Protein AF-A6J1V1-F1 (afdb_monomer_lite)

Organism: Rattus norvegicus (NCBI:txid10116)

Radius of gyration: 28.65 Å; chains: 1; bounding box: 70×50×62 Å

Foldseek 3Di:
DDDDDDDDDDDDDDDDDDDPDPPDDDDPPPPPDDPPPPDPPPQLPDQDQQDPVNQVVVCVVVVHDPPDPVSSVVVSVVVSVCSVCVVDDPPPPDDDPDPDDPPPD

Structure (mmCIF, N/CA/C/O backbone):
data_AF-A6J1V1-F1
#
_entry.id   AF-A6J1V1-F1
#
loop_
_atom_site.group_PDB
_atom_site.id
_atom_site.type_symbol
_atom_site.label_atom_id
_atom_site.label_alt_id
_atom_site.label_comp_id
_atom_site.label_asym_id
_atom_site.label_entity_id
_atom_site.label_seq_id
_atom_site.pdbx_PDB_ins_code
_atom_site.Cartn_x
_atom_site.Cartn_y
_atom_site.Cartn_z
_atom_site.occupancy
_atom_site.B_iso_or_equiv
_atom_site.auth_seq_id
_atom_site.auth_comp_id
_atom_site.auth_asym_id
_atom_site.auth_atom_id
_atom_site.pdbx_PDB_model_num
ATOM 1 N N . MET A 1 1 ? 52.177 -15.534 -28.157 1.00 45.44 1 MET A N 1
ATOM 2 C CA . MET A 1 1 ? 53.191 -15.728 -27.104 1.00 45.44 1 MET A CA 1
ATOM 3 C C . MET A 1 1 ? 52.916 -14.761 -25.964 1.00 45.44 1 MET A C 1
ATOM 5 O O . MET A 1 1 ? 53.372 -13.637 -26.055 1.00 45.44 1 MET A O 1
ATOM 9 N N . TRP A 1 2 ? 52.154 -15.157 -24.944 1.00 30.62 2 TRP A N 1
ATOM 10 C CA . TRP A 1 2 ? 52.135 -14.478 -23.641 1.00 30.62 2 TRP A CA 1
ATOM 11 C C . TRP A 1 2 ? 52.049 -15.565 -22.573 1.00 30.62 2 TRP A C 1
ATOM 13 O O . TRP A 1 2 ? 51.330 -16.552 -22.732 1.00 30.62 2 TRP A O 1
ATOM 23 N N . ALA A 1 3 ? 52.919 -15.426 -21.583 1.00 40.41 3 ALA A N 1
ATOM 24 C CA . ALA A 1 3 ? 53.436 -16.481 -20.740 1.00 40.41 3 ALA A CA 1
ATOM 25 C C . ALA A 1 3 ? 52.779 -16.494 -19.353 1.00 40.41 3 ALA A C 1
ATOM 27 O O . ALA A 1 3 ? 52.557 -15.451 -18.755 1.00 40.41 3 ALA A O 1
ATOM 28 N N . GLN A 1 4 ? 52.568 -17.722 -18.880 1.00 53.22 4 GLN A N 1
ATOM 29 C CA . GLN A 1 4 ? 52.827 -18.242 -17.536 1.00 53.22 4 GLN A CA 1
ATOM 30 C C . GLN A 1 4 ? 52.093 -17.677 -16.306 1.00 53.22 4 GLN A C 1
ATOM 32 O O . GLN A 1 4 ? 51.974 -16.489 -16.038 1.00 53.22 4 GLN A O 1
ATOM 37 N N . ALA A 1 5 ? 51.647 -18.658 -15.526 1.00 50.84 5 ALA A N 1
ATOM 38 C CA . ALA A 1 5 ? 50.909 -18.582 -14.286 1.00 50.84 5 ALA A CA 1
ATOM 39 C C . ALA A 1 5 ? 51.732 -18.066 -13.097 1.00 50.84 5 ALA A C 1
ATOM 41 O O . ALA A 1 5 ? 52.942 -18.268 -13.027 1.00 50.84 5 ALA A O 1
ATOM 42 N N . ALA A 1 6 ? 51.022 -17.586 -12.076 1.00 47.25 6 ALA A N 1
ATOM 43 C CA . ALA A 1 6 ? 51.498 -17.608 -10.700 1.00 47.25 6 ALA A CA 1
ATOM 44 C C . ALA A 1 6 ? 50.388 -18.151 -9.786 1.00 47.25 6 ALA A C 1
ATOM 46 O O . ALA A 1 6 ? 49.436 -17.458 -9.434 1.00 47.25 6 ALA A O 1
ATOM 47 N N . ARG A 1 7 ? 50.512 -19.433 -9.416 1.00 53.72 7 ARG A N 1
ATOM 48 C CA . ARG A 1 7 ? 49.846 -20.009 -8.242 1.00 53.72 7 ARG A CA 1
ATOM 49 C C . ARG A 1 7 ? 50.534 -19.431 -7.012 1.00 53.72 7 ARG A C 1
ATOM 51 O O . ARG A 1 7 ? 51.693 -19.749 -6.766 1.00 53.72 7 ARG A O 1
ATOM 58 N N . VAL A 1 8 ? 49.823 -18.631 -6.230 1.00 45.50 8 VAL A N 1
ATOM 59 C CA . VAL A 1 8 ? 50.287 -18.237 -4.898 1.00 45.50 8 VAL A CA 1
ATOM 60 C C . VAL A 1 8 ? 49.699 -19.220 -3.892 1.00 45.50 8 VAL A C 1
ATOM 62 O O . VAL A 1 8 ? 48.493 -19.265 -3.669 1.00 45.50 8 VAL A O 1
ATOM 65 N N . GLN A 1 9 ? 50.568 -20.057 -3.329 1.00 47.56 9 GLN A N 1
ATOM 66 C CA . GLN A 1 9 ? 50.261 -20.922 -2.196 1.00 47.56 9 GLN A CA 1
ATOM 67 C C . GLN A 1 9 ? 50.347 -20.089 -0.914 1.00 47.56 9 GLN A C 1
ATOM 69 O O . GLN A 1 9 ? 51.419 -19.593 -0.567 1.00 47.56 9 GLN A O 1
ATOM 74 N N . PHE A 1 10 ? 49.235 -19.947 -0.194 1.00 35.66 10 PHE A N 1
ATOM 75 C CA . PHE A 1 10 ? 49.252 -19.374 1.148 1.00 35.66 10 PHE A CA 1
ATOM 76 C C . PHE A 1 10 ? 49.715 -20.435 2.151 1.00 35.66 10 PHE A C 1
ATOM 78 O O . PHE A 1 10 ? 48.999 -21.384 2.465 1.00 35.66 10 PHE A O 1
ATOM 85 N N . ARG A 1 11 ? 50.941 -20.265 2.651 1.00 39.12 11 ARG A N 1
ATOM 86 C CA . ARG A 1 11 ? 51.447 -20.928 3.856 1.00 39.12 11 ARG A CA 1
ATOM 87 C C . ARG A 1 11 ? 50.912 -20.177 5.077 1.00 39.12 11 ARG A C 1
ATOM 89 O O . ARG A 1 11 ? 51.256 -19.017 5.278 1.00 39.12 11 ARG A O 1
ATOM 96 N N . ALA A 1 12 ? 50.100 -20.839 5.893 1.00 48.19 12 ALA A N 1
ATOM 97 C CA . ALA A 1 12 ? 49.746 -20.367 7.227 1.00 48.19 12 ALA A CA 1
ATOM 98 C C . ALA A 1 12 ? 50.862 -20.702 8.233 1.00 48.19 12 ALA A C 1
ATOM 100 O O . ALA A 1 12 ? 51.417 -21.803 8.168 1.00 48.19 12 ALA A O 1
ATOM 101 N N . PRO A 1 13 ? 51.133 -19.827 9.212 1.00 49.91 13 PRO A N 1
ATOM 102 C CA . PRO A 1 13 ? 51.613 -20.256 10.512 1.00 49.91 13 PRO A CA 1
ATOM 103 C C . PRO A 1 13 ? 50.500 -20.140 11.560 1.00 49.91 13 PRO A C 1
ATOM 105 O O . PRO A 1 13 ? 49.768 -19.153 11.638 1.00 49.91 13 PRO A O 1
ATOM 108 N N . LEU A 1 14 ? 50.390 -21.202 12.352 1.00 50.75 14 LEU A N 1
ATOM 109 C CA . LEU A 1 14 ? 49.575 -21.286 13.553 1.00 50.75 14 LEU A CA 1
ATOM 110 C C . LEU A 1 14 ? 50.162 -20.431 14.687 1.00 50.75 14 LEU A C 1
ATOM 112 O O . LEU A 1 14 ? 51.376 -20.341 14.846 1.00 50.75 14 LEU A O 1
ATOM 116 N N . ASP A 1 15 ? 49.230 -19.950 15.508 1.00 42.16 15 ASP A N 1
ATOM 117 C CA . ASP A 1 15 ? 49.339 -19.616 16.931 1.00 42.16 15 ASP A CA 1
ATOM 118 C C . ASP A 1 15 ? 50.029 -18.305 17.353 1.00 42.16 15 ASP A C 1
ATOM 120 O O . ASP A 1 15 ? 51.251 -18.178 17.349 1.00 42.16 15 ASP A O 1
ATOM 124 N N . ARG A 1 16 ? 49.214 -17.358 17.850 1.00 41.03 16 ARG A N 1
ATOM 125 C CA . ARG A 1 16 ? 49.381 -16.784 19.200 1.00 41.03 16 ARG A CA 1
ATOM 126 C C . ARG A 1 16 ? 48.140 -15.983 19.591 1.00 41.03 16 ARG A C 1
ATOM 128 O O . ARG A 1 16 ? 47.866 -14.913 19.050 1.00 41.03 16 ARG A O 1
ATOM 135 N N . GLY A 1 17 ? 47.389 -16.518 20.545 1.00 53.69 17 GLY A N 1
ATOM 136 C CA . GLY A 1 17 ? 46.136 -15.951 21.027 1.00 53.69 17 GLY A CA 1
ATOM 137 C C . GLY A 1 17 ? 46.227 -14.529 21.595 1.00 53.69 17 GLY A C 1
ATOM 138 O O . GLY A 1 17 ? 47.122 -14.195 22.369 1.00 53.69 17 GLY A O 1
ATOM 139 N N . ARG A 1 18 ? 45.203 -13.733 21.278 1.00 49.97 18 ARG A N 1
ATOM 140 C CA . ARG A 1 18 ? 44.618 -12.704 22.150 1.00 49.97 18 ARG A CA 1
ATOM 141 C C . ARG A 1 18 ? 43.108 -12.735 21.952 1.00 49.97 18 ARG A C 1
ATOM 143 O O . ARG A 1 18 ? 42.564 -12.080 21.074 1.00 49.97 18 ARG A O 1
ATOM 150 N N . SER A 1 19 ? 42.445 -13.545 22.768 1.00 55.00 19 SER A N 1
ATOM 151 C CA . SER A 1 19 ? 41.002 -13.458 22.954 1.00 55.00 19 SER A CA 1
ATOM 152 C C . SER A 1 19 ? 40.720 -12.257 23.853 1.00 55.00 19 SER A C 1
ATOM 154 O O . SER A 1 19 ? 41.282 -12.165 24.945 1.00 55.00 19 SER A O 1
ATOM 156 N N . PHE A 1 20 ? 39.853 -11.344 23.420 1.00 44.03 20 PHE A N 1
ATOM 157 C CA . PHE A 1 20 ? 39.249 -10.365 24.319 1.00 44.03 20 PHE A CA 1
ATOM 158 C C . PHE A 1 20 ? 38.374 -11.140 25.309 1.00 44.03 20 PHE A C 1
ATOM 160 O O . PHE A 1 20 ? 37.321 -11.664 24.954 1.00 44.03 20 PHE A O 1
ATOM 167 N N . ALA A 1 21 ? 38.855 -11.305 26.539 1.00 55.78 21 ALA A N 1
ATOM 168 C CA . ALA A 1 21 ? 38.109 -11.973 27.592 1.00 55.78 21 ALA A CA 1
ATOM 169 C C . ALA A 1 21 ? 36.954 -11.066 28.044 1.00 55.78 21 ALA A C 1
ATOM 171 O O . ALA A 1 21 ? 37.122 -10.221 28.921 1.00 55.78 21 ALA A O 1
ATOM 172 N N . SER A 1 22 ? 35.774 -11.245 27.448 1.00 52.12 22 SER A N 1
ATOM 173 C CA . SER A 1 22 ? 34.526 -10.798 28.061 1.00 52.12 22 SER A CA 1
ATOM 174 C C . SER A 1 22 ? 34.262 -11.690 29.273 1.00 52.12 22 SER A C 1
ATOM 176 O O . SER A 1 22 ? 33.968 -12.878 29.133 1.00 52.12 22 SER A O 1
ATOM 178 N N . LYS A 1 23 ? 34.430 -11.143 30.481 1.00 58.06 23 LYS A N 1
ATOM 179 C CA . LYS A 1 23 ? 34.011 -11.796 31.727 1.00 58.06 23 LYS A CA 1
ATOM 180 C C . LYS A 1 23 ? 32.485 -11.747 31.822 1.00 58.06 23 LYS A C 1
ATOM 182 O O . LYS A 1 23 ? 31.931 -10.950 32.568 1.00 58.06 23 LYS A O 1
ATOM 187 N N . VAL A 1 24 ? 31.812 -12.623 31.090 1.00 50.00 24 VAL A N 1
ATOM 188 C CA . VAL A 1 24 ? 30.433 -13.012 31.393 1.00 50.00 24 VAL A CA 1
ATOM 189 C C . VAL A 1 24 ? 30.480 -14.503 31.691 1.00 50.00 24 VAL A C 1
ATOM 191 O O . VAL A 1 24 ? 30.683 -15.325 30.801 1.00 50.00 24 VAL A O 1
ATOM 194 N N . GLY A 1 25 ? 30.407 -14.843 32.979 1.00 50.84 25 GLY A N 1
ATOM 195 C CA . GLY A 1 25 ? 30.352 -16.233 33.424 1.00 50.84 25 GLY A CA 1
ATOM 196 C C . GLY A 1 25 ? 29.103 -16.934 32.873 1.00 50.84 25 GLY A C 1
ATOM 197 O O . GLY A 1 25 ? 28.080 -16.280 32.655 1.00 50.84 25 GLY A O 1
ATOM 198 N N . PRO A 1 26 ? 29.145 -18.254 32.633 1.00 57.34 26 PRO A 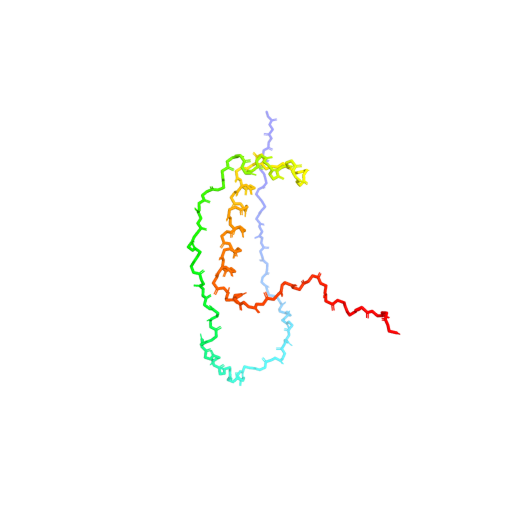N 1
ATOM 199 C CA . PRO A 1 26 ? 27.977 -18.966 32.158 1.00 57.34 26 PRO A CA 1
ATOM 200 C C . PRO A 1 26 ? 27.003 -19.194 33.321 1.00 57.34 26 PRO A C 1
ATOM 202 O O . PRO A 1 26 ? 27.413 -19.475 34.444 1.00 57.34 26 PRO A O 1
ATOM 205 N N . ARG A 1 27 ? 25.707 -19.165 32.993 1.00 49.56 27 ARG A N 1
ATOM 206 C CA . ARG A 1 27 ? 24.550 -19.558 33.822 1.00 49.56 27 ARG A CA 1
ATOM 207 C C . ARG A 1 27 ? 24.055 -18.547 34.862 1.00 49.56 27 ARG A C 1
ATOM 209 O O . ARG A 1 27 ? 23.991 -18.831 36.052 1.00 49.56 27 ARG A O 1
ATOM 216 N N . GLY A 1 28 ? 23.456 -17.471 34.363 1.00 44.16 28 GLY A N 1
ATOM 217 C CA . GLY A 1 28 ? 22.100 -17.150 34.810 1.00 44.16 28 GLY A CA 1
ATOM 218 C C . GLY A 1 28 ? 21.133 -18.062 34.055 1.00 44.16 28 GLY A C 1
ATOM 219 O O . GLY A 1 28 ? 21.242 -18.182 32.835 1.00 44.16 28 GLY A O 1
ATOM 220 N N . LYS A 1 29 ? 20.237 -18.769 34.750 1.00 47.25 29 LYS A N 1
ATOM 221 C CA . LYS A 1 29 ? 19.160 -19.505 34.083 1.00 47.25 29 LYS A CA 1
ATOM 222 C C . LYS A 1 29 ? 18.309 -18.482 33.333 1.00 47.25 29 LYS A C 1
ATOM 224 O O . LYS A 1 29 ? 17.533 -17.766 33.956 1.00 47.25 29 LYS A O 1
ATOM 229 N N . VAL A 1 30 ? 18.466 -18.410 32.013 1.00 48.91 30 VAL A N 1
ATOM 230 C CA . VAL A 1 30 ? 17.419 -17.862 31.158 1.00 48.91 30 VAL A CA 1
ATOM 231 C C . VAL A 1 30 ? 16.230 -18.789 31.351 1.00 48.91 30 VAL A C 1
ATOM 233 O O . VAL A 1 30 ? 16.204 -19.915 30.858 1.00 48.91 30 VAL A O 1
ATOM 236 N N . GLN A 1 31 ? 15.299 -18.362 32.201 1.00 50.19 31 GLN A N 1
ATOM 237 C CA . GLN A 1 31 ? 13.945 -18.879 32.155 1.00 50.19 31 GLN A CA 1
ATOM 238 C C . GLN A 1 31 ? 13.522 -18.674 30.708 1.00 50.19 31 GLN A C 1
ATOM 240 O O . GLN A 1 31 ? 13.562 -17.547 30.214 1.00 50.19 31 GLN A O 1
ATOM 245 N N . ALA A 1 32 ? 13.277 -19.779 30.006 1.00 45.75 32 ALA A N 1
ATOM 246 C CA . ALA A 1 32 ? 12.679 -19.729 28.691 1.00 45.75 32 ALA A CA 1
ATOM 247 C C . ALA A 1 32 ? 11.428 -18.870 28.852 1.00 45.75 32 ALA A C 1
ATOM 249 O O . ALA A 1 32 ? 10.517 -19.253 29.582 1.00 45.75 32 ALA A O 1
ATOM 250 N N . ALA A 1 33 ? 11.453 -17.667 28.278 1.00 44.28 33 ALA A N 1
ATOM 251 C CA . ALA A 1 33 ? 10.260 -16.859 28.179 1.00 44.28 33 ALA A CA 1
ATOM 252 C C . ALA A 1 33 ? 9.228 -17.750 27.492 1.00 44.28 33 ALA A C 1
ATOM 254 O O . ALA A 1 33 ? 9.503 -18.286 26.413 1.00 44.28 33 ALA A O 1
ATOM 255 N N . ASP A 1 34 ? 8.107 -17.983 28.171 1.00 43.91 34 ASP A N 1
ATOM 256 C CA . ASP A 1 34 ? 6.975 -18.698 27.608 1.00 43.91 34 ASP A CA 1
ATOM 257 C C . ASP A 1 34 ? 6.742 -18.185 26.179 1.00 43.91 34 ASP A C 1
ATOM 259 O O . ASP A 1 34 ? 6.589 -16.975 25.989 1.00 43.91 34 ASP A O 1
ATOM 263 N N . PRO A 1 35 ? 6.688 -19.051 25.153 1.00 48.34 35 PRO A N 1
ATOM 264 C CA . PRO A 1 35 ? 6.518 -18.622 23.765 1.00 48.34 35 PRO A CA 1
ATOM 265 C C . PRO A 1 35 ? 5.102 -18.079 23.482 1.00 48.34 35 PRO A C 1
ATOM 267 O O . PRO A 1 35 ? 4.674 -18.020 22.334 1.00 48.34 35 PRO A O 1
ATOM 270 N N . LYS A 1 36 ? 4.344 -17.696 24.516 1.00 42.25 36 LYS A N 1
ATOM 271 C CA . LYS A 1 36 ? 2.925 -17.341 24.429 1.00 42.25 36 LYS A CA 1
ATOM 272 C C . LYS A 1 36 ? 2.645 -15.909 23.981 1.00 42.25 36 LYS A C 1
ATOM 274 O O . LYS A 1 36 ? 1.486 -15.596 23.748 1.00 42.25 36 LYS A O 1
ATOM 279 N N . THR A 1 37 ? 3.663 -15.081 23.755 1.00 48.84 37 THR A N 1
ATOM 280 C CA . THR A 1 37 ? 3.481 -13.793 23.066 1.00 48.84 37 THR A CA 1
ATOM 281 C C . THR A 1 37 ? 4.015 -13.884 21.643 1.00 48.84 37 THR A C 1
ATOM 283 O O . THR A 1 3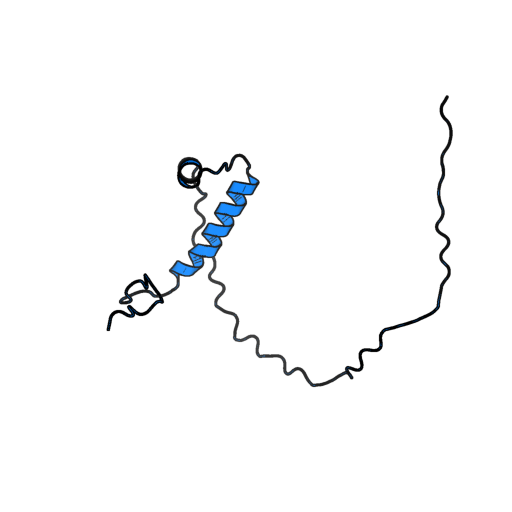7 ? 4.909 -13.152 21.228 1.00 48.84 37 THR A O 1
ATOM 286 N N . GLN A 1 38 ? 3.478 -14.830 20.878 1.00 49.34 38 GLN A N 1
ATOM 287 C CA . GLN A 1 38 ? 3.471 -14.692 19.432 1.00 49.34 38 GLN A CA 1
ATOM 288 C C . GLN A 1 38 ? 2.271 -13.806 19.104 1.00 49.34 38 GLN A C 1
ATOM 290 O O . GLN A 1 38 ? 1.133 -14.233 19.284 1.00 49.34 38 GLN A O 1
ATOM 295 N N . ALA A 1 39 ? 2.522 -12.564 18.670 1.00 56.47 39 ALA A N 1
ATOM 296 C CA . ALA A 1 39 ? 1.489 -11.774 18.006 1.00 56.47 39 ALA A CA 1
ATOM 297 C C . ALA A 1 39 ? 0.846 -12.663 16.927 1.00 56.47 39 ALA A C 1
ATOM 299 O O . ALA A 1 39 ? 1.591 -13.410 16.273 1.00 56.47 39 ALA A O 1
ATOM 300 N N . PRO A 1 40 ? -0.492 -12.662 16.782 1.00 53.34 40 PRO A N 1
ATOM 301 C CA . PRO A 1 40 ? -1.147 -13.500 15.792 1.00 53.34 40 PRO A CA 1
ATOM 302 C C . PRO A 1 40 ? -0.487 -13.210 14.446 1.00 53.34 40 PRO A C 1
ATOM 304 O O . PRO A 1 40 ? -0.502 -12.079 13.967 1.00 53.34 40 PRO A O 1
ATOM 307 N N . ARG A 1 41 ? 0.175 -14.218 13.867 1.00 55.91 41 ARG A N 1
ATOM 308 C CA . ARG A 1 41 ? 0.587 -14.144 12.468 1.00 55.91 41 ARG A CA 1
ATOM 309 C C . ARG A 1 41 ? -0.703 -14.216 11.682 1.00 55.91 41 ARG A C 1
ATOM 311 O O . ARG A 1 41 ? -1.225 -15.303 11.451 1.00 55.91 41 ARG A O 1
ATOM 318 N N . LEU A 1 42 ? -1.235 -13.048 11.365 1.00 57.38 42 LEU A N 1
ATOM 319 C CA . LEU A 1 42 ? -2.343 -12.914 10.450 1.00 57.38 42 LEU A CA 1
ATOM 320 C C . LEU A 1 42 ? -1.813 -13.397 9.103 1.00 57.38 42 LEU A C 1
ATOM 322 O O . LEU A 1 42 ? -0.885 -12.820 8.535 1.00 57.38 42 LEU A O 1
ATOM 326 N N . VAL A 1 43 ? -2.309 -14.552 8.669 1.00 56.16 43 VAL A N 1
ATOM 327 C CA . VAL A 1 43 ? -2.092 -15.024 7.305 1.00 56.16 43 VAL A CA 1
ATOM 328 C C . VAL A 1 43 ? -2.669 -13.949 6.383 1.00 56.16 43 VAL A C 1
ATOM 330 O O . VAL A 1 43 ? -3.814 -13.555 6.596 1.00 56.16 43 VAL A O 1
ATOM 333 N N . PRO A 1 44 ? -1.889 -13.409 5.430 1.00 55.78 44 PRO A N 1
ATOM 334 C CA . PRO A 1 44 ? -2.392 -12.394 4.517 1.00 55.78 44 PRO A CA 1
ATOM 335 C C . PRO A 1 44 ? -3.418 -13.043 3.581 1.00 55.78 44 PRO A C 1
ATOM 337 O O . PRO A 1 44 ? -3.076 -13.621 2.550 1.00 55.78 44 PRO A O 1
ATOM 340 N N . GLU A 1 45 ? -4.685 -12.996 3.982 1.00 53.09 45 GLU A N 1
ATOM 341 C CA . GLU A 1 45 ? -5.860 -13.358 3.185 1.00 53.09 45 GLU A CA 1
ATOM 342 C C . GLU A 1 45 ? -6.148 -12.196 2.225 1.00 53.09 45 GLU A C 1
ATOM 344 O O . GLU A 1 45 ? -7.080 -11.418 2.405 1.00 53.09 45 GLU A O 1
ATOM 349 N N . GLY A 1 46 ? -5.268 -12.007 1.247 1.00 58.00 46 GLY A N 1
ATOM 350 C CA . GLY A 1 46 ? -5.380 -10.907 0.299 1.00 58.00 46 GLY A CA 1
ATOM 351 C C . GLY A 1 46 ? -4.080 -10.715 -0.451 1.00 58.00 46 GLY A C 1
ATOM 352 O O . GLY A 1 46 ? -3.223 -9.957 -0.036 1.00 58.00 46 GLY A O 1
ATOM 353 N N . THR A 1 47 ? -3.888 -11.432 -1.552 1.00 54.44 47 THR A N 1
ATOM 354 C CA . THR A 1 47 ? -2.888 -11.014 -2.545 1.00 54.44 47 THR A CA 1
ATOM 355 C C . THR A 1 47 ? -3.459 -11.224 -3.932 1.00 54.44 47 THR A C 1
ATOM 357 O O . THR A 1 47 ? -3.007 -12.065 -4.710 1.00 54.44 47 THR A O 1
ATOM 360 N N . ASP A 1 48 ? -4.477 -10.434 -4.258 1.00 66.12 48 ASP A N 1
ATOM 361 C CA . ASP A 1 48 ? -4.743 -10.181 -5.663 1.00 66.12 48 ASP A CA 1
ATOM 362 C C . ASP A 1 48 ? -3.514 -9.467 -6.232 1.00 66.12 48 ASP A C 1
ATOM 364 O O . ASP A 1 48 ? -3.018 -8.485 -5.676 1.00 66.12 48 ASP A O 1
ATOM 368 N N . ARG A 1 49 ? -2.960 -10.014 -7.319 1.00 83.69 49 ARG A N 1
ATOM 369 C CA . ARG A 1 49 ? -1.818 -9.405 -8.010 1.00 83.69 49 ARG A CA 1
ATOM 370 C C . ARG A 1 49 ? -2.123 -7.942 -8.309 1.00 83.69 49 ARG A C 1
ATOM 372 O O . ARG A 1 49 ? -3.199 -7.629 -8.826 1.00 83.69 49 ARG A O 1
ATOM 379 N N . VAL A 1 50 ? -1.157 -7.058 -8.062 1.00 89.06 50 VAL A N 1
ATOM 380 C CA . VAL A 1 50 ? -1.336 -5.636 -8.371 1.00 89.06 50 VAL A CA 1
ATOM 381 C C . VAL A 1 50 ? -1.435 -5.497 -9.889 1.00 89.06 50 VAL A C 1
ATOM 383 O O . VAL A 1 50 ? -0.523 -5.864 -10.632 1.00 89.06 50 VAL A O 1
ATOM 386 N N . SER A 1 51 ? -2.577 -5.003 -10.366 1.00 92.25 51 SER A N 1
ATOM 387 C CA . SER A 1 51 ? -2.808 -4.859 -11.803 1.00 92.25 51 SER A CA 1
ATOM 388 C C . SER A 1 51 ? -1.851 -3.834 -12.419 1.00 92.25 51 SER A C 1
ATOM 390 O O . SER A 1 51 ? -1.470 -2.852 -11.781 1.00 92.25 51 SER A O 1
ATOM 392 N N . ALA A 1 52 ? -1.506 -4.017 -13.695 1.00 91.94 52 ALA A N 1
ATOM 393 C CA . ALA A 1 52 ? -0.628 -3.087 -14.407 1.00 91.94 52 ALA A CA 1
ATOM 394 C C . ALA A 1 52 ? -1.179 -1.648 -14.421 1.00 91.94 52 ALA A C 1
ATOM 396 O O . ALA A 1 52 ? -0.410 -0.704 -14.285 1.00 91.94 52 ALA A O 1
ATOM 397 N N . ALA A 1 53 ? -2.505 -1.483 -14.500 1.00 94.88 53 ALA A N 1
ATOM 398 C CA . ALA A 1 53 ? -3.154 -0.174 -14.440 1.00 94.88 53 ALA A CA 1
ATOM 399 C C . ALA A 1 53 ? -2.933 0.530 -13.089 1.00 94.88 53 ALA A C 1
ATOM 401 O O . ALA A 1 53 ? -2.741 1.745 -13.050 1.00 94.88 53 ALA A O 1
ATOM 402 N N . VAL A 1 54 ? -2.922 -0.225 -11.984 1.00 94.19 54 VAL A N 1
ATOM 403 C CA . VAL A 1 54 ? -2.609 0.314 -10.653 1.00 94.19 54 VAL A CA 1
ATOM 404 C C . VAL A 1 54 ? -1.139 0.712 -10.570 1.00 94.19 54 VAL A C 1
ATOM 406 O O . VAL A 1 54 ? -0.845 1.802 -10.089 1.00 94.19 54 VAL A O 1
ATOM 409 N N . VAL A 1 55 ? -0.221 -0.115 -11.083 1.00 94.38 55 VAL A N 1
ATOM 410 C CA . VAL A 1 55 ? 1.212 0.228 -11.116 1.00 94.38 55 VAL A CA 1
ATOM 411 C C . VAL A 1 55 ? 1.439 1.520 -11.902 1.00 94.38 55 VAL A C 1
ATOM 413 O O . VAL A 1 55 ? 2.033 2.453 -11.372 1.00 94.38 55 VAL A O 1
ATOM 416 N N . GLU A 1 56 ? 0.894 1.619 -13.114 1.00 94.75 56 GLU A N 1
ATOM 417 C CA . GLU A 1 56 ? 1.021 2.807 -13.968 1.00 94.75 56 GLU A CA 1
ATOM 418 C C . GLU A 1 56 ? 0.436 4.062 -13.296 1.00 94.75 56 GLU A C 1
ATOM 420 O O . GLU A 1 56 ? 0.965 5.171 -13.412 1.00 94.75 56 GLU A O 1
ATOM 425 N N . HIS A 1 57 ? -0.665 3.904 -12.557 1.00 95.81 57 HIS A N 1
ATOM 426 C CA . HIS A 1 57 ? -1.252 5.000 -11.798 1.00 95.81 57 HIS A CA 1
ATOM 427 C C . HIS A 1 57 ? -0.344 5.462 -10.652 1.00 95.81 57 HIS A C 1
ATOM 429 O O . HIS A 1 57 ? -0.141 6.667 -10.482 1.00 95.81 57 HIS A O 1
ATOM 435 N N . LEU A 1 58 ? 0.240 4.520 -9.907 1.00 95.31 58 LEU A N 1
ATOM 436 C CA . LEU A 1 58 ? 1.172 4.807 -8.817 1.00 95.31 58 LEU A CA 1
ATOM 437 C C . LEU A 1 58 ? 2.458 5.476 -9.319 1.00 95.31 58 LEU A C 1
ATOM 439 O O . LEU A 1 58 ? 2.940 6.402 -8.669 1.00 95.31 58 LEU A O 1
ATOM 443 N N . GLU A 1 59 ? 2.976 5.078 -10.484 1.00 95.31 59 GLU A N 1
ATOM 444 C CA . GLU A 1 59 ? 4.120 5.739 -11.133 1.00 95.31 59 GLU A CA 1
ATOM 445 C C . GLU A 1 59 ? 3.856 7.229 -11.358 1.00 95.31 59 GLU A C 1
ATOM 447 O O . GLU A 1 59 ? 4.682 8.074 -11.007 1.00 95.31 59 GLU A O 1
ATOM 452 N N . ARG A 1 60 ? 2.671 7.566 -11.883 1.00 96.50 60 ARG A N 1
ATOM 453 C CA . ARG A 1 60 ? 2.281 8.961 -12.131 1.00 96.50 60 ARG A CA 1
ATOM 454 C C . ARG A 1 60 ? 2.086 9.760 -10.849 1.00 96.50 60 ARG A C 1
ATOM 456 O O . ARG A 1 60 ? 2.473 10.923 -10.814 1.00 96.50 60 ARG A O 1
ATOM 463 N N . LEU A 1 61 ? 1.479 9.165 -9.822 1.00 97.00 61 LEU A N 1
ATOM 464 C CA . LEU A 1 61 ? 1.218 9.856 -8.556 1.00 97.00 61 LEU A CA 1
ATOM 465 C C . LEU A 1 61 ? 2.504 10.130 -7.777 1.00 97.00 61 LEU A C 1
ATOM 467 O O . LEU A 1 61 ? 2.696 11.233 -7.272 1.00 97.00 61 LEU A O 1
ATOM 471 N N . ALA A 1 62 ? 3.378 9.131 -7.681 1.00 93.31 62 ALA A N 1
ATOM 472 C CA . ALA A 1 62 ? 4.608 9.233 -6.907 1.00 93.31 62 ALA A CA 1
ATOM 473 C C . ALA A 1 62 ? 5.788 9.794 -7.717 1.00 93.31 62 ALA A C 1
ATOM 475 O O . ALA A 1 62 ? 6.843 10.055 -7.142 1.00 93.31 62 ALA A O 1
ATOM 476 N N . LEU A 1 63 ? 5.621 9.996 -9.031 1.00 95.06 63 LEU A N 1
ATOM 477 C CA . LEU A 1 63 ? 6.684 10.397 -9.960 1.00 95.06 63 LEU A CA 1
ATOM 478 C C . LEU A 1 63 ? 7.877 9.424 -9.926 1.00 95.06 63 LEU A C 1
ATOM 480 O O . LEU A 1 63 ? 9.040 9.826 -9.995 1.00 95.06 63 LEU A O 1
ATOM 484 N N . VAL A 1 64 ? 7.576 8.129 -9.810 1.00 90.06 64 VAL A N 1
ATOM 485 C CA . VAL A 1 64 ? 8.550 7.026 -9.771 1.00 90.06 64 VAL A CA 1
ATOM 486 C C . VAL A 1 64 ? 8.335 6.080 -10.949 1.00 90.06 64 VAL A C 1
ATOM 488 O O . VAL A 1 64 ? 7.296 6.110 -11.595 1.00 90.06 64 VAL A O 1
ATOM 491 N N . ASN A 1 65 ? 9.314 5.217 -11.222 1.00 88.69 65 ASN A N 1
ATOM 492 C CA . ASN A 1 65 ? 9.241 4.209 -12.279 1.00 88.69 65 ASN A CA 1
ATOM 493 C C . ASN A 1 65 ? 9.379 2.794 -11.682 1.00 88.69 65 ASN A C 1
ATOM 495 O O . ASN A 1 65 ? 10.383 2.491 -11.033 1.00 88.69 65 ASN A O 1
ATOM 499 N N . PHE A 1 66 ? 8.404 1.925 -11.952 1.00 86.62 66 PHE A N 1
ATOM 500 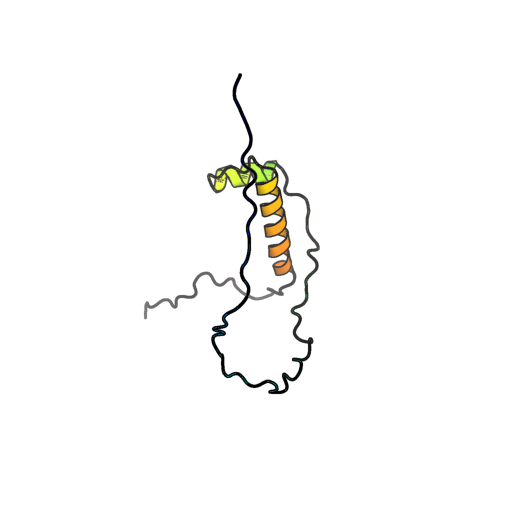C CA . PHE A 1 66 ? 8.312 0.508 -11.578 1.00 86.62 66 PHE A CA 1
ATOM 501 C C . PHE A 1 66 ? 8.631 -0.433 -12.759 1.00 86.62 66 PHE A C 1
ATOM 503 O O . PHE A 1 66 ? 8.142 -1.557 -12.836 1.00 86.62 66 PHE A O 1
ATOM 510 N N . SER A 1 67 ? 9.517 -0.014 -13.664 1.00 83.62 67 SER A N 1
ATOM 511 C CA . SER A 1 67 ? 9.945 -0.785 -14.847 1.00 83.62 67 SER A CA 1
ATOM 512 C C . SER A 1 67 ? 10.538 -2.178 -14.582 1.00 83.62 67 SER A C 1
ATOM 514 O O . SER A 1 67 ? 10.699 -2.952 -15.528 1.00 83.62 67 SER A O 1
ATOM 516 N N . SER A 1 68 ? 10.881 -2.529 -13.337 1.00 91.25 68 SER A N 1
ATOM 517 C CA . SER A 1 68 ? 11.421 -3.849 -13.006 1.00 91.25 68 SER A CA 1
ATOM 518 C C . SER A 1 68 ? 10.378 -4.746 -12.341 1.00 91.25 68 SER A C 1
ATOM 520 O O . SER A 1 68 ? 9.638 -4.336 -11.446 1.00 91.25 68 SER A O 1
ATOM 522 N N . ARG A 1 69 ? 10.381 -6.030 -12.723 1.00 91.56 69 ARG A N 1
ATOM 523 C CA . ARG A 1 69 ? 9.545 -7.052 -12.076 1.00 91.56 69 ARG A CA 1
ATOM 524 C C . ARG A 1 69 ? 9.791 -7.112 -10.567 1.00 91.56 69 ARG A C 1
ATOM 526 O O . ARG A 1 69 ? 8.854 -7.244 -9.795 1.00 91.56 69 ARG A O 1
ATOM 533 N N . GLU A 1 70 ? 11.043 -6.941 -10.154 1.00 93.94 70 GLU A N 1
ATOM 534 C CA . GLU A 1 70 ? 11.439 -6.943 -8.749 1.00 93.94 70 GLU A CA 1
ATOM 535 C C . GLU A 1 70 ? 10.831 -5.769 -7.956 1.00 93.94 70 GLU A C 1
ATOM 537 O O . GLU A 1 70 ? 10.532 -5.913 -6.772 1.00 93.94 70 GLU A O 1
ATOM 542 N N . ALA A 1 71 ? 10.638 -4.601 -8.580 1.00 92.56 71 ALA A N 1
ATOM 543 C CA . ALA A 1 71 ? 9.983 -3.463 -7.937 1.00 92.56 71 ALA A CA 1
ATOM 544 C C . ALA A 1 71 ? 8.490 -3.745 -7.699 1.00 92.56 71 ALA A C 1
ATOM 546 O O . ALA A 1 71 ? 7.988 -3.481 -6.607 1.00 92.56 71 ALA A O 1
ATOM 547 N N . VAL A 1 72 ? 7.815 -4.360 -8.674 1.00 93.25 72 VAL A N 1
ATOM 548 C CA . VAL A 1 72 ? 6.416 -4.797 -8.535 1.00 93.25 72 VAL A CA 1
ATOM 549 C C . VAL A 1 72 ? 6.285 -5.903 -7.483 1.00 93.25 72 VAL A C 1
ATOM 551 O O . VAL A 1 72 ? 5.423 -5.815 -6.616 1.00 93.25 72 VAL A O 1
ATOM 554 N N . ASP A 1 73 ? 7.188 -6.887 -7.467 1.00 93.12 73 ASP A N 1
ATOM 555 C CA . ASP A 1 73 ? 7.161 -7.961 -6.463 1.00 93.12 73 ASP A CA 1
ATOM 556 C C . ASP A 1 73 ? 7.380 -7.422 -5.030 1.00 93.12 73 ASP A C 1
ATOM 558 O O . ASP A 1 73 ? 6.851 -7.967 -4.059 1.00 93.12 73 ASP A O 1
ATOM 562 N N . ARG A 1 74 ? 8.174 -6.352 -4.861 1.00 93.12 74 ARG A N 1
ATOM 563 C CA . ARG A 1 74 ? 8.322 -5.665 -3.563 1.00 93.12 74 ARG A CA 1
ATOM 564 C C . ARG A 1 74 ? 7.051 -4.925 -3.161 1.00 93.12 74 ARG A C 1
ATOM 566 O O . ARG A 1 74 ? 6.694 -4.976 -1.987 1.00 93.12 74 ARG A O 1
ATOM 573 N N . LEU A 1 75 ? 6.386 -4.265 -4.110 1.00 92.62 75 LEU A N 1
ATOM 574 C CA . LEU A 1 75 ? 5.104 -3.604 -3.875 1.00 92.62 75 LEU A CA 1
ATOM 575 C C . LEU A 1 75 ? 4.050 -4.619 -3.417 1.00 92.62 75 LEU A C 1
ATOM 577 O O . LEU A 1 75 ? 3.438 -4.416 -2.375 1.00 92.62 75 LEU A O 1
ATOM 581 N N . GLU A 1 76 ? 3.908 -5.743 -4.124 1.00 94.00 76 GLU A N 1
ATOM 582 C CA . GLU A 1 76 ? 2.970 -6.817 -3.763 1.00 94.00 76 GLU A CA 1
ATOM 583 C C . GLU A 1 76 ? 3.230 -7.348 -2.341 1.00 94.00 76 GLU A C 1
ATOM 585 O O . GLU A 1 76 ? 2.301 -7.516 -1.556 1.00 94.00 76 GLU A O 1
ATOM 590 N N . LYS A 1 77 ? 4.501 -7.537 -1.959 1.00 93.62 77 LYS A N 1
ATOM 591 C CA . LYS A 1 77 ? 4.866 -7.948 -0.591 1.00 93.62 77 LYS A CA 1
ATOM 592 C C . LYS A 1 77 ? 4.539 -6.892 0.464 1.00 93.62 77 LYS A C 1
ATOM 594 O O . LYS A 1 77 ? 4.170 -7.255 1.577 1.00 93.62 77 LYS A O 1
ATOM 599 N N . ALA A 1 78 ? 4.715 -5.610 0.148 1.00 94.00 78 ALA A N 1
ATOM 600 C CA . ALA A 1 78 ? 4.392 -4.521 1.065 1.00 94.00 78 ALA A CA 1
ATOM 601 C C . ALA A 1 78 ? 2.877 -4.398 1.282 1.00 94.00 78 ALA A C 1
ATOM 603 O O . ALA A 1 78 ? 2.450 -4.211 2.419 1.00 94.00 78 ALA A O 1
ATOM 604 N N . VAL A 1 79 ? 2.080 -4.573 0.222 1.00 92.88 79 VAL A N 1
ATOM 605 C CA . VAL A 1 79 ? 0.612 -4.632 0.306 1.00 92.88 79 VAL A CA 1
ATOM 606 C C . VAL A 1 79 ? 0.181 -5.810 1.179 1.00 92.88 79 VAL A C 1
ATOM 608 O O . VAL A 1 79 ? -0.461 -5.588 2.197 1.00 92.88 79 VAL A O 1
ATOM 611 N N . ALA A 1 80 ? 0.677 -7.020 0.895 1.00 91.25 80 ALA A N 1
ATOM 612 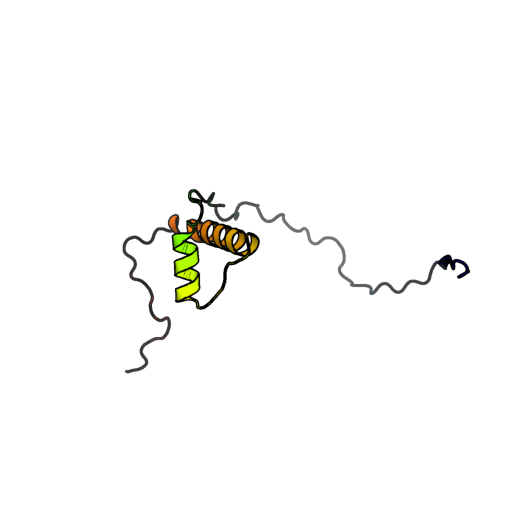C CA . ALA A 1 80 ? 0.383 -8.211 1.699 1.00 91.25 80 ALA A CA 1
ATOM 613 C C . ALA A 1 80 ? 0.753 -8.043 3.184 1.00 91.25 80 ALA A C 1
ATOM 615 O O . ALA A 1 80 ? 0.123 -8.603 4.080 1.00 91.25 80 ALA A O 1
ATOM 616 N N . PHE A 1 81 ? 1.818 -7.288 3.468 1.00 93.12 81 PHE A N 1
ATOM 617 C CA . PHE A 1 81 ? 2.186 -6.952 4.837 1.00 93.12 81 PHE A CA 1
ATOM 618 C C . PHE A 1 81 ? 1.169 -6.000 5.482 1.00 93.12 81 PHE A C 1
ATOM 620 O O . PHE A 1 81 ? 0.763 -6.242 6.618 1.00 93.12 81 PHE A O 1
ATOM 627 N N . ALA A 1 82 ? 0.745 -4.959 4.763 1.00 93.88 82 ALA A N 1
ATOM 628 C CA . ALA A 1 82 ? -0.252 -3.995 5.224 1.00 93.88 82 ALA A CA 1
ATOM 629 C C . ALA A 1 82 ? -1.652 -4.607 5.383 1.00 93.88 82 ALA A C 1
ATOM 631 O O . ALA A 1 82 ? -2.387 -4.177 6.268 1.00 93.88 82 ALA A O 1
ATOM 632 N N . ASP A 1 83 ? -1.997 -5.645 4.616 1.00 92.88 83 ASP A N 1
ATOM 633 C CA . ASP A 1 83 ? -3.303 -6.307 4.704 1.00 92.88 83 ASP A CA 1
ATOM 634 C C . ASP A 1 83 ? -3.589 -6.908 6.086 1.00 92.88 83 ASP A C 1
ATOM 636 O O . ASP A 1 83 ? -4.748 -7.049 6.470 1.00 92.88 83 ASP A O 1
ATOM 640 N N . GLN A 1 84 ? -2.549 -7.166 6.886 1.00 89.94 84 GLN A N 1
ATOM 641 C CA . GLN A 1 84 ? -2.687 -7.569 8.288 1.00 89.94 84 GLN A CA 1
ATOM 642 C C . GLN A 1 84 ? -3.405 -6.509 9.145 1.00 89.94 84 GLN A C 1
ATOM 644 O O . GLN A 1 84 ? -3.979 -6.851 10.177 1.00 89.94 84 GLN A O 1
ATOM 649 N N . LEU A 1 85 ? -3.415 -5.235 8.733 1.00 92.69 85 LEU A N 1
ATOM 650 C CA . LEU A 1 85 ? -4.146 -4.175 9.433 1.00 92.69 85 LEU A CA 1
ATOM 651 C C . LEU A 1 85 ? -5.668 -4.356 9.356 1.00 92.69 85 LEU A C 1
ATOM 653 O O . LEU A 1 85 ? -6.355 -3.900 10.263 1.00 92.69 85 LEU A O 1
ATOM 657 N N . HIS A 1 86 ? -6.202 -5.069 8.357 1.00 90.25 86 HIS A N 1
ATOM 658 C CA . HIS A 1 86 ? -7.648 -5.317 8.245 1.00 90.25 86 HIS A CA 1
ATOM 659 C C . HIS A 1 86 ? -8.216 -6.173 9.384 1.00 90.25 86 HIS A C 1
ATOM 6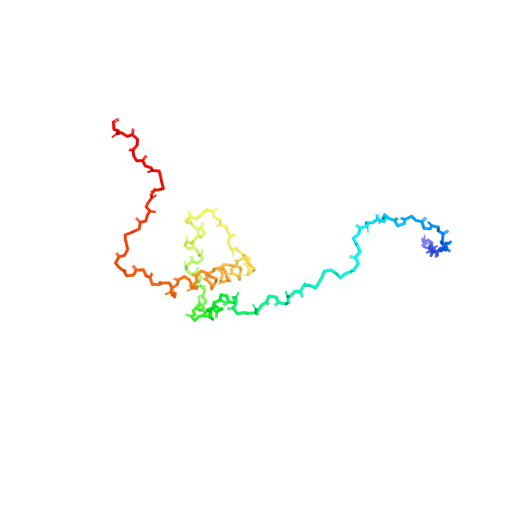61 O O . HIS A 1 86 ? -9.422 -6.174 9.605 1.00 90.25 86 HIS A O 1
ATOM 667 N N . ALA A 1 87 ? -7.374 -6.913 10.111 1.00 91.88 87 ALA A N 1
ATOM 668 C CA . ALA A 1 87 ? -7.815 -7.688 11.269 1.00 91.88 87 ALA A CA 1
ATOM 669 C C . ALA A 1 87 ? -7.952 -6.844 12.548 1.00 91.88 87 ALA A C 1
ATOM 671 O O . ALA A 1 87 ? -8.369 -7.367 13.583 1.00 91.88 87 ALA A O 1
ATOM 672 N N . VAL A 1 88 ? -7.540 -5.575 12.511 1.00 93.94 88 VAL A N 1
ATOM 673 C CA . VAL A 1 88 ? -7.681 -4.654 13.637 1.00 93.94 88 VAL A CA 1
ATOM 674 C C . VAL A 1 88 ? -9.099 -4.094 13.630 1.00 93.94 88 VAL A C 1
ATOM 676 O O . VAL A 1 88 ? -9.531 -3.495 12.650 1.00 93.94 88 VAL A O 1
ATOM 679 N N . ASP A 1 89 ? -9.809 -4.276 14.742 1.00 95.44 89 ASP A N 1
ATOM 680 C CA . ASP A 1 89 ? -11.112 -3.657 14.958 1.00 95.44 89 ASP A CA 1
ATOM 681 C C . ASP A 1 89 ? -10.950 -2.136 15.083 1.00 95.44 89 ASP A C 1
ATOM 683 O O . ASP A 1 89 ? -10.213 -1.637 15.938 1.00 95.44 89 ASP A O 1
ATOM 687 N N . THR A 1 90 ? -11.615 -1.415 14.186 1.00 95.12 90 THR A N 1
ATOM 6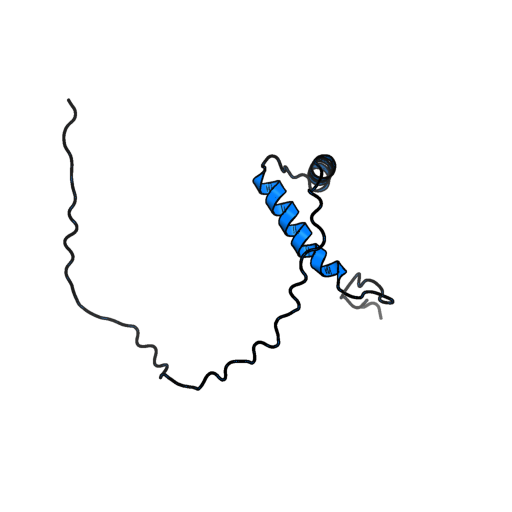88 C CA . THR A 1 90 ? -11.648 0.051 14.149 1.00 95.12 90 THR A CA 1
ATOM 689 C C . THR A 1 90 ? -13.086 0.574 14.220 1.00 95.12 90 THR A C 1
ATOM 691 O O . THR A 1 90 ? -13.344 1.736 13.899 1.00 95.12 90 THR A O 1
ATOM 694 N N . ASP A 1 91 ? -14.035 -0.251 14.675 1.00 96.81 91 ASP A N 1
ATOM 695 C CA . ASP A 1 91 ? -15.421 0.174 14.836 1.00 96.81 91 ASP A CA 1
ATOM 696 C C . ASP A 1 91 ? -15.546 1.226 15.950 1.00 96.81 91 ASP A C 1
ATOM 698 O O . ASP A 1 91 ? -15.099 1.051 17.086 1.00 96.81 91 ASP A O 1
ATOM 702 N N . GLY A 1 92 ? -16.187 2.350 15.620 1.00 96.56 92 GLY A N 1
ATOM 703 C CA . GLY A 1 92 ? -16.486 3.418 16.577 1.00 96.56 92 GLY A CA 1
ATOM 704 C C . GLY A 1 92 ? -15.286 4.264 17.013 1.00 96.56 92 GLY A C 1
ATOM 705 O O . GLY A 1 92 ? -15.412 5.007 17.990 1.00 96.56 92 GLY A O 1
ATOM 706 N N . VAL A 1 93 ? -14.144 4.181 16.319 1.00 95.06 93 VAL A N 1
ATOM 707 C CA . VAL A 1 93 ? -13.000 5.078 16.545 1.00 95.06 93 VAL A CA 1
ATOM 708 C C . VAL A 1 93 ? -12.872 6.107 15.421 1.00 95.06 93 VAL A C 1
ATOM 710 O O . VAL A 1 93 ? -12.953 5.776 14.243 1.00 95.06 93 VAL A O 1
ATOM 713 N N . GLU A 1 94 ? -12.650 7.369 15.789 1.00 93.81 94 GLU A N 1
ATOM 714 C CA . GLU A 1 94 ? -12.355 8.438 14.830 1.00 93.81 94 GLU A CA 1
ATOM 715 C C . GLU A 1 94 ? -10.859 8.433 14.462 1.00 93.81 94 GLU A C 1
ATOM 717 O O . GLU A 1 94 ? -10.013 8.230 15.344 1.00 93.81 94 GLU A O 1
ATOM 722 N N . PRO A 1 95 ? -10.489 8.676 13.191 1.00 93.44 95 PRO A N 1
ATOM 723 C CA . PRO A 1 95 ? -9.091 8.777 12.786 1.00 93.44 95 PRO A CA 1
ATOM 724 C C . PRO A 1 95 ? -8.344 9.900 13.518 1.00 93.44 95 PRO A C 1
ATOM 726 O O . PRO A 1 95 ? -8.806 11.037 13.599 1.00 93.44 95 PRO A O 1
ATOM 729 N N . LEU A 1 96 ? -7.136 9.604 14.004 1.00 91.31 96 LEU A N 1
ATOM 730 C CA . LEU A 1 96 ? -6.257 10.617 14.584 1.00 91.31 96 LEU A CA 1
ATOM 731 C C . LEU A 1 96 ? -5.476 11.342 13.477 1.00 91.31 96 LEU A C 1
ATOM 733 O O . LEU A 1 96 ? -4.512 10.798 12.941 1.00 91.31 96 LEU A O 1
ATOM 737 N N . GLU A 1 97 ? -5.863 12.578 13.159 1.00 88.88 97 GLU A N 1
ATOM 738 C CA . GLU A 1 97 ? -5.196 13.386 12.120 1.00 88.88 97 GLU A CA 1
ATOM 739 C C . GLU A 1 97 ? -3.905 14.065 12.607 1.00 88.88 97 GLU A C 1
ATOM 741 O O . GLU A 1 97 ? -2.952 14.241 11.848 1.00 88.88 97 GLU A O 1
ATOM 746 N N . SER A 1 98 ? -3.854 14.443 13.886 1.00 87.25 98 SER A N 1
ATOM 747 C CA . SER A 1 98 ? -2.699 15.086 14.510 1.00 87.25 98 SER A CA 1
ATOM 748 C C . SER A 1 98 ? -2.542 14.605 15.945 1.00 87.25 98 SER A C 1
ATOM 750 O O . SER A 1 98 ? -3.493 14.598 16.717 1.00 87.25 98 SER A O 1
ATOM 752 N N . VAL A 1 99 ? -1.310 14.261 16.319 1.00 88.19 99 VAL A N 1
ATOM 753 C CA . VAL A 1 99 ? -0.940 13.985 17.717 1.00 88.19 99 VAL A CA 1
ATOM 754 C C . VAL A 1 99 ? -0.744 15.292 18.501 1.00 88.19 99 VAL A C 1
ATOM 756 O O . VAL A 1 99 ? -0.756 15.286 19.728 1.00 88.19 99 VAL A O 1
ATOM 759 N N . LEU A 1 100 ? -0.535 16.421 17.810 1.00 86.12 100 LEU A N 1
ATOM 760 C CA . LEU A 1 100 ? -0.324 17.712 18.457 1.00 86.12 100 LEU A CA 1
ATOM 761 C C . LEU A 1 100 ? -1.638 18.263 19.008 1.00 86.12 100 LEU A C 1
ATOM 763 O O . LEU A 1 100 ? -2.608 18.425 18.271 1.00 86.12 100 LEU A O 1
ATOM 767 N N . GLU A 1 101 ? -1.609 18.609 20.291 1.00 74.88 101 GLU A N 1
ATOM 768 C CA . GLU A 1 101 ? -2.638 19.392 20.967 1.00 74.88 101 GLU A CA 1
ATOM 769 C C . GLU A 1 101 ? -2.690 20.792 20.342 1.00 74.88 101 GLU A C 1
ATOM 771 O O . GLU A 1 101 ? -1.647 21.433 20.149 1.00 74.88 101 GLU A O 1
ATOM 776 N N . ASP A 1 102 ? -3.889 21.288 20.032 1.00 73.56 102 ASP A N 1
ATOM 777 C CA . ASP A 1 102 ? -4.040 22.671 19.592 1.00 73.56 102 ASP A CA 1
ATOM 778 C C . ASP A 1 102 ? -3.671 23.600 20.756 1.00 73.56 102 ASP A C 1
ATOM 780 O O . ASP A 1 102 ? -4.384 23.720 21.751 1.00 73.56 102 ASP A O 1
ATOM 784 N N . ARG A 1 103 ? -2.502 24.239 20.659 1.00 67.31 103 ARG A N 1
ATOM 785 C CA . ARG A 1 103 ? -1.940 25.078 21.726 1.00 67.31 103 ARG A CA 1
ATOM 786 C C . ARG A 1 103 ? -2.537 26.494 21.736 1.00 67.31 103 ARG A C 1
ATOM 788 O O . ARG A 1 103 ? -1.948 27.405 22.317 1.00 67.31 103 ARG A O 1
ATOM 795 N N . ARG A 1 104 ? -3.686 26.698 21.082 1.00 63.69 104 ARG A N 1
ATOM 796 C CA . ARG A 1 104 ? -4.510 27.909 21.183 1.00 63.69 104 ARG A CA 1
ATOM 797 C C . ARG A 1 104 ? -5.470 27.794 22.371 1.00 63.69 104 ARG A C 1
ATOM 799 O O . ARG A 1 104 ? -6.662 27.553 22.208 1.00 63.69 104 ARG A O 1
ATOM 806 N N . ASN A 1 105 ? -4.926 27.999 23.566 1.00 55.22 105 ASN A N 1
ATOM 807 C CA . ASN A 1 105 ? -5.695 28.365 24.753 1.00 55.22 105 ASN A CA 1
ATOM 808 C C . ASN A 1 105 ? -5.197 29.707 25.282 1.00 55.22 105 ASN A C 1
ATOM 810 O O . ASN A 1 105 ? -3.998 29.771 25.636 1.00 55.22 105 ASN A O 1
#

pLDDT: mean 71.6, std 21.56, range [30.62, 97.0]

Sequence (105 aa):
MWAQAARVQFRAPLDRGRSFASKVGPRGKVQAADPKTQAPRLVPEGTDRVSAAVVEHLERLALVNFSSREAVDRLEKAVAFADQLHAVDTDGVEPLESVLEDRRN

Secondary structure (DSSP, 8-state):
-------------------------S--------TT-----------PPPPHHHHHHHHHHHT----SHHHHHHHHHHHHHHGGGGGS--TT------SS-----

InterPro domains:
  IPR003837 Glu-tRNAGln amidotransferase C subunit [PTHR15004] (28-103)
  IPR036113 Glu-tRNAGln amidotransferase superfamily, subunit C [SSF141000] (50-101)